Protein AF-A0A961AZ02-F1 (afdb_monomer_lite)

Radius of gyration: 26.77 Å; chains: 1; bounding box: 83×36×59 Å

Structure (mmCIF, N/CA/C/O backbone):
data_AF-A0A961AZ02-F1
#
_entry.id   AF-A0A961AZ02-F1
#
loop_
_atom_site.group_PDB
_atom_site.id
_atom_site.type_symbol
_atom_site.label_atom_id
_atom_site.label_alt_id
_atom_site.label_comp_id
_atom_site.label_asym_id
_atom_site.label_entity_id
_atom_site.label_seq_id
_atom_site.pdbx_PDB_ins_code
_atom_site.Cartn_x
_atom_site.Cartn_y
_atom_site.Cartn_z
_atom_site.occupancy
_atom_site.B_iso_or_equiv
_atom_site.auth_seq_id
_atom_site.auth_comp_id
_atom_site.auth_asym_id
_atom_site.auth_atom_id
_atom_site.pdbx_PDB_model_num
ATOM 1 N N . MET A 1 1 ? 28.226 2.880 -7.571 1.00 37.16 1 MET A N 1
ATOM 2 C CA . MET A 1 1 ? 26.995 2.145 -7.206 1.00 37.16 1 MET A CA 1
ATOM 3 C C . MET A 1 1 ? 25.900 3.160 -6.921 1.00 37.16 1 MET A C 1
ATOM 5 O O . MET A 1 1 ? 26.015 3.892 -5.949 1.00 37.16 1 MET A O 1
ATOM 9 N N . LYS A 1 2 ? 24.914 3.299 -7.817 1.00 33.38 2 LYS A N 1
ATOM 10 C CA . LYS A 1 2 ? 23.770 4.209 -7.643 1.00 33.38 2 LYS A CA 1
ATOM 11 C C . LYS A 1 2 ? 22.619 3.403 -7.044 1.00 33.38 2 LYS A C 1
ATOM 13 O O . LYS A 1 2 ? 22.133 2.482 -7.685 1.00 33.38 2 LYS A O 1
ATOM 18 N N . ILE A 1 3 ? 22.237 3.735 -5.817 1.00 36.09 3 ILE A N 1
ATOM 19 C CA . ILE A 1 3 ? 21.080 3.171 -5.117 1.00 36.09 3 ILE A CA 1
ATOM 20 C C . ILE A 1 3 ? 19.827 3.814 -5.742 1.00 36.09 3 ILE A C 1
ATOM 22 O O . ILE A 1 3 ? 19.739 5.046 -5.714 1.00 36.09 3 ILE A O 1
ATOM 26 N N . PRO A 1 4 ? 18.888 3.065 -6.353 1.00 45.56 4 PRO A N 1
ATOM 27 C CA . PRO A 1 4 ? 17.651 3.659 -6.838 1.00 45.56 4 PRO A CA 1
ATOM 28 C C . PRO A 1 4 ? 16.763 4.070 -5.654 1.00 45.56 4 PRO A C 1
ATOM 30 O O . PRO A 1 4 ? 16.732 3.428 -4.606 1.00 45.56 4 PRO A O 1
ATOM 33 N N . ALA A 1 5 ? 16.121 5.222 -5.822 1.00 40.78 5 ALA A N 1
ATOM 34 C CA . ALA A 1 5 ? 15.582 6.059 -4.764 1.00 40.78 5 ALA A CA 1
ATOM 35 C C . ALA A 1 5 ? 14.452 5.415 -3.938 1.00 40.78 5 ALA A C 1
ATOM 37 O O . ALA A 1 5 ? 13.539 4.780 -4.461 1.00 40.78 5 ALA A O 1
ATOM 38 N N . LEU A 1 6 ? 14.520 5.684 -2.631 1.00 40.81 6 LEU A N 1
ATOM 39 C CA . LEU A 1 6 ? 13.525 5.430 -1.589 1.00 40.81 6 LEU A CA 1
ATOM 40 C C . LEU A 1 6 ? 12.089 5.774 -2.031 1.00 40.81 6 LEU A C 1
ATOM 42 O O . LEU A 1 6 ? 11.751 6.941 -2.235 1.00 40.81 6 LEU A O 1
ATOM 46 N N . ALA A 1 7 ? 11.213 4.771 -2.043 1.00 40.31 7 ALA A N 1
ATOM 47 C CA . ALA A 1 7 ? 9.768 4.958 -1.992 1.00 40.31 7 ALA A CA 1
ATOM 48 C C . ALA A 1 7 ? 9.321 5.103 -0.525 1.00 40.31 7 ALA A C 1
ATOM 50 O O . ALA A 1 7 ? 9.414 4.166 0.267 1.00 40.31 7 ALA A O 1
ATOM 51 N N . ALA A 1 8 ? 8.855 6.289 -0.135 1.00 42.75 8 ALA A N 1
ATOM 52 C CA . ALA A 1 8 ? 8.222 6.517 1.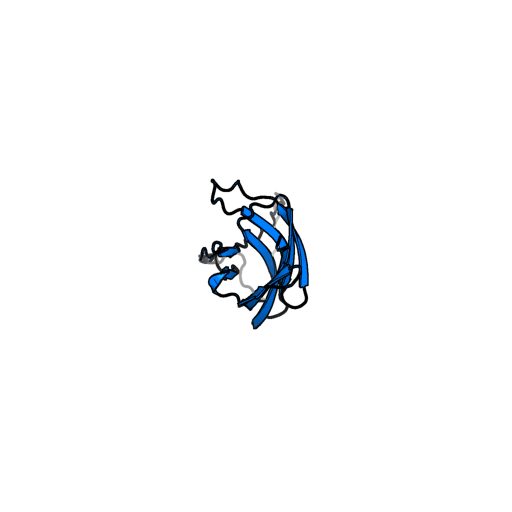163 1.00 42.75 8 ALA A CA 1
ATOM 53 C C . ALA A 1 8 ? 6.700 6.422 0.990 1.00 42.75 8 ALA A C 1
ATOM 55 O O . ALA A 1 8 ? 6.083 7.348 0.468 1.00 42.75 8 ALA A O 1
ATOM 56 N N . ALA A 1 9 ? 6.076 5.309 1.380 1.00 36.28 9 ALA A N 1
ATOM 57 C CA . ALA A 1 9 ? 4.638 5.117 1.209 1.00 36.28 9 ALA A CA 1
ATOM 58 C C . ALA A 1 9 ? 3.852 5.637 2.420 1.00 36.28 9 ALA A C 1
ATOM 60 O O . ALA A 1 9 ? 3.575 4.872 3.330 1.00 36.28 9 ALA A O 1
ATOM 61 N N . ALA A 1 10 ? 3.444 6.910 2.421 1.00 37.31 10 ALA A N 1
ATOM 62 C CA . ALA A 1 10 ? 2.531 7.429 3.445 1.00 37.31 10 ALA A CA 1
ATOM 63 C C . ALA A 1 10 ? 1.055 7.308 3.011 1.00 37.31 10 ALA A C 1
ATOM 65 O O . ALA A 1 10 ? 0.629 7.905 2.011 1.00 37.31 10 ALA A O 1
ATOM 66 N N . VAL A 1 11 ? 0.293 6.525 3.782 1.00 34.72 11 VAL A N 1
ATOM 67 C CA . VAL A 1 11 ? -1.154 6.273 3.659 1.00 34.72 11 VAL A CA 1
ATOM 68 C C . VAL A 1 11 ? -1.918 7.298 4.499 1.00 34.72 11 VAL A C 1
ATOM 70 O O . VAL A 1 11 ? -1.533 7.562 5.623 1.00 34.72 11 VAL A O 1
ATOM 73 N N . LEU A 1 12 ? -3.010 7.859 3.977 1.00 35.72 12 LEU A N 1
ATOM 74 C CA . LEU A 1 12 ? -3.904 8.776 4.700 1.00 35.72 12 LEU A CA 1
ATOM 75 C C . LEU A 1 12 ? -5.347 8.282 4.528 1.00 35.72 12 LEU A C 1
ATOM 77 O O . LEU A 1 12 ? -5.761 8.031 3.388 1.00 35.72 12 LEU A O 1
ATOM 81 N N . LEU A 1 13 ? -6.077 8.131 5.640 1.00 34.19 13 LEU A N 1
ATOM 82 C CA . LEU A 1 13 ? -7.473 7.678 5.718 1.00 34.19 13 LEU A CA 1
ATOM 83 C C . LEU A 1 13 ? -8.354 8.782 6.325 1.00 34.19 13 LEU A C 1
ATOM 85 O O . LEU A 1 13 ? -7.996 9.369 7.337 1.00 34.19 13 LEU A O 1
ATOM 89 N N . LEU A 1 14 ? -9.530 9.010 5.738 1.00 38.06 14 LEU A N 1
ATOM 90 C CA . LEU A 1 14 ? -10.580 9.894 6.259 1.00 38.06 14 LEU A CA 1
ATOM 91 C C . LEU A 1 14 ? -11.928 9.149 6.226 1.00 38.06 14 LEU A C 1
ATOM 93 O O . LEU A 1 14 ? -12.211 8.497 5.216 1.00 38.06 14 LEU A O 1
ATOM 97 N N . PRO A 1 15 ? -12.765 9.235 7.277 1.00 42.56 15 PRO A N 1
ATOM 98 C CA . PRO A 1 15 ? -14.137 8.732 7.255 1.00 42.56 15 PRO A CA 1
ATOM 99 C C . PRO A 1 15 ? -15.131 9.780 6.715 1.00 42.56 15 PRO A C 1
ATOM 101 O O . PRO A 1 15 ? -14.978 10.977 6.950 1.00 42.56 15 PRO A O 1
ATOM 104 N N . ALA A 1 16 ? -16.166 9.310 6.010 1.00 39.00 16 ALA A N 1
ATOM 105 C CA . ALA A 1 16 ? -17.275 10.114 5.488 1.00 39.00 16 ALA A CA 1
ATOM 106 C C . ALA A 1 16 ? -18.500 10.028 6.418 1.00 39.00 16 ALA A C 1
ATOM 108 O O . ALA A 1 16 ? -18.844 8.941 6.882 1.00 39.00 16 ALA A O 1
ATOM 109 N N . ALA A 1 17 ? -19.156 11.164 6.670 1.00 42.88 17 ALA A N 1
ATOM 110 C CA . ALA A 1 17 ? -20.369 11.269 7.485 1.00 42.88 17 ALA A CA 1
ATOM 111 C C . ALA A 1 17 ? -21.641 11.285 6.608 1.00 42.88 17 ALA A C 1
ATOM 113 O O . ALA A 1 17 ? -21.614 11.900 5.539 1.00 42.88 17 ALA A O 1
ATOM 114 N N . PRO A 1 18 ? -22.759 10.666 7.034 1.00 48.25 18 PRO A N 1
ATOM 115 C CA . PRO A 1 18 ? -24.050 10.813 6.367 1.00 48.25 18 PRO A CA 1
ATOM 116 C C . PRO A 1 18 ? -24.801 12.066 6.853 1.00 48.25 18 PRO A C 1
ATOM 118 O O . PRO A 1 18 ? -24.838 12.365 8.046 1.00 48.25 18 PRO A O 1
ATOM 121 N N . GLY A 1 19 ? -25.391 12.795 5.902 1.00 40.06 19 GLY A N 1
ATOM 122 C CA . GLY A 1 19 ? -26.238 13.965 6.140 1.00 40.06 19 GLY A CA 1
ATOM 123 C C . GLY A 1 19 ? -27.643 13.593 6.619 1.00 40.06 19 GLY A C 1
ATOM 124 O O . GLY A 1 19 ? -28.184 12.555 6.242 1.00 40.06 19 GLY A O 1
ATOM 125 N N . SER A 1 20 ? -28.221 14.468 7.442 1.00 39.25 20 SER A N 1
ATOM 126 C CA . SER A 1 20 ? -29.581 14.365 7.972 1.00 39.25 20 SER A CA 1
ATOM 127 C C . SER A 1 20 ? -30.454 15.437 7.321 1.00 39.25 20 SER A C 1
ATOM 129 O O . SER A 1 20 ? -30.089 16.612 7.316 1.00 39.25 20 SER A O 1
ATOM 131 N N . VAL A 1 21 ? -31.584 15.030 6.748 1.00 48.41 21 VAL A N 1
ATOM 132 C CA . VAL A 1 21 ? -32.607 15.908 6.169 1.00 48.41 21 VAL A CA 1
ATOM 133 C C . VAL A 1 21 ? -33.939 15.407 6.698 1.00 48.41 21 VAL A C 1
ATOM 135 O O . VAL A 1 21 ? -34.323 14.318 6.308 1.00 48.41 21 VAL A O 1
ATOM 138 N N . PHE A 1 22 ? -34.619 16.158 7.565 1.00 40.03 22 PHE A N 1
ATOM 139 C CA . PHE A 1 22 ? -36.083 16.139 7.683 1.00 40.03 22 PHE A CA 1
ATOM 140 C C . PHE A 1 22 ? -36.564 17.374 8.457 1.00 40.03 22 PHE A C 1
ATOM 142 O O . PHE A 1 22 ? -36.187 17.594 9.606 1.00 40.03 22 PHE A O 1
ATOM 149 N N . SER A 1 23 ? -37.393 18.175 7.789 1.00 54.34 23 SER A N 1
ATOM 150 C CA . SER A 1 23 ? -38.232 19.220 8.376 1.00 54.34 23 SER A CA 1
ATOM 151 C C . SER A 1 23 ? -39.569 18.610 8.789 1.00 54.34 23 SER A C 1
ATOM 153 O O . SER A 1 23 ? -40.139 17.866 7.995 1.00 54.34 23 SER A O 1
ATOM 155 N N . GLN A 1 24 ? -40.115 18.995 9.946 1.00 42.34 24 GLN A N 1
ATOM 156 C CA . GLN A 1 24 ? -41.563 19.168 10.087 1.00 42.34 24 GLN A CA 1
ATOM 157 C C . GLN A 1 24 ? -41.904 20.055 11.290 1.00 42.34 24 GLN A C 1
ATOM 159 O O . GLN A 1 24 ? -41.600 19.738 12.435 1.00 42.34 24 GLN A O 1
ATOM 164 N N . GLU A 1 25 ? -42.536 21.178 10.974 1.00 50.38 25 GLU A N 1
ATOM 165 C CA . GLU A 1 25 ? -43.275 22.068 11.862 1.00 50.38 25 GLU A CA 1
ATOM 166 C C . GLU A 1 25 ? -44.669 21.446 12.060 1.00 50.38 25 GLU A C 1
ATOM 168 O O . GLU A 1 25 ? -45.311 21.082 11.071 1.00 50.38 25 GLU A O 1
ATOM 173 N N . ASN A 1 26 ? -45.123 21.247 13.303 1.00 45.19 26 ASN A N 1
ATOM 174 C CA . ASN A 1 26 ? -46.536 20.979 13.577 1.00 45.19 26 ASN A CA 1
ATOM 175 C C . ASN A 1 26 ? -46.940 21.421 14.992 1.00 45.19 26 ASN A C 1
ATOM 177 O O . ASN A 1 26 ? -46.207 21.239 15.964 1.00 45.19 26 ASN A O 1
ATOM 181 N N . GLU A 1 27 ? -48.117 22.023 15.041 1.00 40.06 27 GLU A N 1
ATOM 182 C CA . GLU A 1 27 ? -48.725 22.831 16.093 1.00 40.06 27 GLU A CA 1
ATOM 183 C C . GLU A 1 27 ? -49.340 21.981 17.226 1.00 40.06 27 GLU A C 1
ATOM 185 O O . GLU A 1 27 ? -49.728 20.828 17.032 1.00 40.06 27 GLU A O 1
ATOM 190 N N . ALA A 1 28 ? -49.423 22.556 18.429 1.00 44.94 28 ALA A N 1
ATOM 191 C CA . ALA A 1 28 ? -49.947 21.922 19.642 1.00 44.94 28 ALA A CA 1
ATOM 192 C C . ALA A 1 28 ? -51.487 21.864 19.680 1.00 44.94 28 ALA A C 1
ATOM 194 O O . ALA A 1 28 ? -52.154 22.773 19.182 1.00 44.94 28 ALA A O 1
ATOM 195 N N . PRO A 1 29 ? -52.063 20.883 20.404 1.00 44.44 29 PRO A N 1
ATOM 196 C CA . PRO A 1 29 ? -53.176 21.240 21.286 1.00 44.44 29 PRO A CA 1
ATOM 197 C C . PRO A 1 29 ? -53.182 20.541 22.664 1.00 44.44 29 PRO A C 1
ATOM 199 O O . PRO A 1 29 ? -52.938 19.348 22.790 1.00 44.44 29 P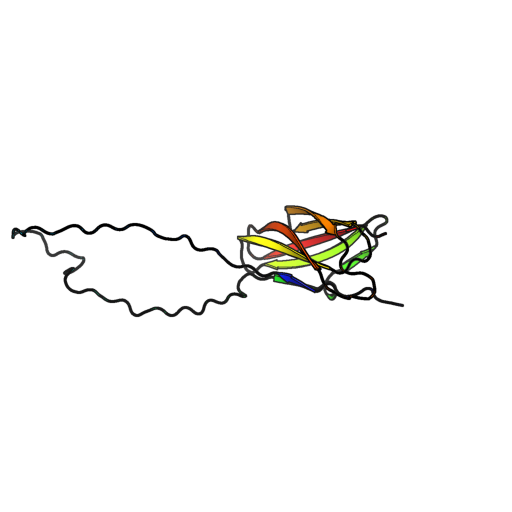RO A O 1
ATOM 202 N N . ALA A 1 30 ? -53.522 21.362 23.667 1.00 41.62 30 ALA A N 1
ATOM 203 C CA . ALA A 1 30 ? -54.228 21.140 24.941 1.00 41.62 30 ALA A CA 1
ATOM 204 C C . ALA A 1 30 ? -54.042 19.839 25.765 1.00 41.62 30 ALA A C 1
ATOM 206 O O . ALA A 1 30 ? -54.362 18.730 25.348 1.00 41.62 30 ALA A O 1
ATOM 207 N N . ALA A 1 31 ? -53.675 20.040 27.037 1.00 52.25 31 ALA A N 1
ATOM 208 C CA . ALA A 1 31 ? -53.607 19.041 28.105 1.00 52.25 31 ALA A CA 1
ATOM 209 C C . ALA A 1 31 ? -54.987 18.578 28.622 1.00 52.25 31 ALA A C 1
ATOM 211 O O . ALA A 1 31 ? -55.930 19.372 28.670 1.00 52.25 31 ALA A O 1
ATOM 212 N N . PRO A 1 32 ? -55.061 17.348 29.167 1.00 47.59 32 PRO A N 1
ATOM 213 C CA . PRO A 1 32 ? -55.861 17.109 30.364 1.00 47.59 32 PRO A CA 1
ATOM 214 C C . PRO A 1 32 ? -55.079 16.381 31.474 1.00 47.59 32 PRO A C 1
ATOM 216 O O . PRO A 1 32 ? -54.183 15.573 31.245 1.00 47.59 32 PRO A O 1
ATOM 219 N N . THR A 1 33 ? -55.448 16.709 32.707 1.00 55.47 33 THR A N 1
ATOM 220 C CA . THR A 1 33 ? -54.867 16.282 33.983 1.00 55.47 33 THR A CA 1
ATOM 221 C C . THR A 1 33 ? -55.254 14.856 34.413 1.00 55.47 33 THR A C 1
ATOM 223 O O . THR A 1 33 ? -56.360 14.396 34.135 1.00 55.47 33 THR A O 1
ATOM 226 N N . THR A 1 34 ? -54.427 14.296 35.315 1.00 52.09 34 THR A N 1
ATOM 227 C CA . THR A 1 34 ? -54.749 13.408 36.472 1.00 52.09 34 THR A CA 1
ATOM 228 C C . THR A 1 34 ? -54.404 11.910 36.351 1.00 52.09 34 THR A C 1
ATOM 230 O O . THR A 1 34 ? -55.061 11.169 35.630 1.00 52.09 34 THR A O 1
ATOM 233 N N . GLY A 1 35 ? -53.452 11.444 37.182 1.00 52.75 35 GLY A N 1
ATOM 234 C CA . GLY A 1 35 ? -53.472 10.083 37.755 1.00 52.75 35 GLY A CA 1
ATOM 235 C C . GLY A 1 35 ? -52.307 9.118 37.477 1.00 52.75 35 GLY A C 1
ATOM 236 O O . GLY A 1 35 ? -52.394 7.974 37.911 1.00 52.75 35 GLY A O 1
ATOM 237 N N . ALA A 1 36 ? -51.236 9.514 36.783 1.00 56.59 36 ALA A N 1
ATOM 238 C CA . ALA A 1 36 ? -50.109 8.612 36.506 1.00 56.59 36 ALA A CA 1
ATOM 239 C C . ALA A 1 36 ? -49.111 8.537 37.690 1.00 56.59 36 ALA A C 1
ATOM 241 O O . ALA A 1 36 ? -48.867 9.564 38.330 1.00 56.59 36 ALA A O 1
ATOM 242 N N . PRO A 1 37 ? -48.528 7.355 37.999 1.00 63.84 37 PRO A N 1
ATOM 243 C CA . PRO A 1 37 ? -47.443 7.238 38.977 1.00 63.84 37 PRO A CA 1
ATOM 244 C C . PRO A 1 37 ? -46.274 8.162 38.594 1.00 63.84 37 PRO A C 1
ATOM 246 O O . PRO A 1 37 ? -46.074 8.395 37.400 1.00 63.84 37 PRO A O 1
ATOM 249 N N . PRO A 1 38 ? -45.519 8.705 39.571 1.00 64.81 38 PRO A N 1
ATOM 250 C CA . PRO A 1 38 ? -44.441 9.646 39.289 1.00 64.81 38 PRO A CA 1
ATOM 251 C C . PRO A 1 38 ? -43.445 9.007 38.320 1.00 64.81 38 PRO A C 1
ATOM 253 O O . PRO A 1 38 ? -42.897 7.940 38.599 1.00 64.81 38 PRO A O 1
ATOM 256 N N . ASP A 1 39 ? -43.276 9.649 37.166 1.00 65.69 39 ASP A N 1
ATOM 257 C CA . ASP A 1 39 ? -42.425 9.184 36.078 1.00 65.69 39 ASP A CA 1
ATOM 258 C C . ASP A 1 39 ? -40.985 8.974 36.592 1.00 65.69 39 ASP A C 1
ATOM 260 O O . ASP A 1 39 ? -40.373 9.934 37.080 1.00 65.69 39 ASP A O 1
ATOM 264 N N . PRO A 1 40 ? -40.415 7.753 36.507 1.00 65.75 40 PRO A N 1
ATOM 265 C CA . PRO A 1 40 ? -39.043 7.491 36.939 1.00 65.75 40 PRO A CA 1
ATOM 266 C C . PRO A 1 40 ? -37.996 8.266 36.124 1.00 65.75 40 PRO A C 1
ATOM 268 O O . PRO A 1 40 ? -36.833 8.309 36.527 1.00 65.75 40 PRO A O 1
ATOM 271 N N . PHE A 1 41 ? -38.386 8.873 35.000 1.00 65.12 41 PHE A N 1
ATOM 272 C CA . PHE A 1 41 ? -37.513 9.661 34.134 1.00 65.12 41 PHE A CA 1
ATOM 273 C C . PHE A 1 41 ? -37.510 11.164 34.452 1.00 65.12 41 PHE A C 1
ATOM 275 O O . PHE A 1 41 ? -36.721 11.904 33.865 1.00 65.12 41 PHE A O 1
ATOM 282 N N . GLY A 1 42 ? -38.299 11.606 35.439 1.00 62.44 42 GLY A N 1
ATOM 283 C CA . GLY A 1 42 ? -38.349 13.005 35.854 1.00 62.44 42 GLY A CA 1
ATOM 284 C C . GLY A 1 42 ? -39.039 13.918 34.835 1.00 62.44 42 GLY A C 1
ATOM 285 O O . GLY A 1 42 ? -39.357 13.540 33.713 1.00 62.44 42 GLY A O 1
ATOM 286 N N . ASN A 1 43 ? -39.319 15.148 35.261 1.00 61.50 43 ASN A N 1
ATOM 287 C CA . ASN A 1 43 ? -40.101 16.108 34.489 1.00 61.50 43 ASN A CA 1
ATOM 288 C C . ASN A 1 43 ? -39.326 16.551 33.227 1.00 61.50 43 ASN A C 1
ATOM 290 O O . ASN A 1 43 ? -38.228 17.102 33.333 1.00 61.50 43 ASN A O 1
ATOM 294 N N . LEU A 1 44 ? -39.908 16.359 32.037 1.00 58.81 44 LEU A N 1
ATOM 295 C CA . LEU A 1 44 ? -39.328 16.769 30.741 1.00 58.81 44 LEU A CA 1
ATOM 296 C C . LEU A 1 44 ? -39.150 18.296 30.603 1.00 58.81 44 LEU A C 1
ATOM 298 O O . LEU A 1 44 ? -38.537 18.769 29.649 1.00 58.81 44 LEU A O 1
ATOM 302 N N . GLU A 1 45 ? -39.679 19.071 31.551 1.00 63.81 45 GLU A N 1
ATOM 303 C CA . GLU A 1 45 ? -39.628 20.537 31.579 1.00 63.81 45 GLU A CA 1
ATOM 304 C C . GLU A 1 45 ? -38.233 21.101 31.892 1.00 63.81 45 GLU A C 1
ATOM 306 O O . GLU A 1 45 ? -37.977 22.281 31.652 1.00 63.81 45 GLU A O 1
ATOM 311 N N . THR A 1 46 ? -37.305 20.276 32.386 1.00 64.25 46 THR A N 1
ATOM 312 C CA . THR A 1 46 ? -35.901 20.674 32.564 1.00 64.25 46 THR A CA 1
ATOM 313 C C . THR A 1 46 ? -35.022 20.049 31.485 1.00 64.25 46 THR A C 1
ATOM 315 O O . THR A 1 46 ? -34.586 18.907 31.650 1.00 64.25 46 THR A O 1
ATOM 318 N N . PRO A 1 47 ? -34.702 20.770 30.390 1.00 63.78 47 PRO A N 1
ATOM 319 C CA . PRO A 1 47 ? -33.696 20.313 29.447 1.00 63.78 47 PRO A CA 1
ATOM 320 C C . PRO A 1 47 ? -32.347 20.277 30.168 1.00 63.78 47 PRO A C 1
ATOM 322 O O . PRO A 1 47 ? -31.716 21.306 30.419 1.00 63.78 47 PRO A O 1
ATOM 325 N N . VAL A 1 48 ? -31.892 19.074 30.516 1.00 64.50 48 VAL A N 1
ATOM 326 C CA . VAL A 1 48 ? -30.521 18.850 30.970 1.00 64.50 48 VAL A CA 1
ATOM 327 C C . VAL A 1 48 ? -29.627 19.031 29.747 1.00 64.50 48 VAL A C 1
ATOM 329 O O . VAL A 1 48 ? -29.364 18.096 28.994 1.00 64.50 48 VAL A O 1
ATOM 332 N N . SER A 1 49 ? -29.205 20.272 29.507 1.00 71.94 49 SER A N 1
ATOM 333 C CA . SER A 1 49 ? -28.249 20.593 28.453 1.00 71.94 49 SER A CA 1
ATOM 334 C C . SER A 1 49 ? -26.915 19.943 28.806 1.00 71.94 49 SER A C 1
ATOM 336 O O . SER A 1 49 ? -26.168 20.444 29.650 1.00 71.94 49 SER A O 1
ATOM 338 N N . ALA A 1 50 ? -26.616 18.810 28.171 1.00 72.44 50 ALA A N 1
ATOM 339 C CA . ALA A 1 50 ? -25.301 18.195 28.252 1.00 72.44 50 ALA A CA 1
ATOM 340 C C . ALA A 1 50 ? -24.244 19.227 27.831 1.00 72.44 50 ALA A C 1
ATOM 342 O O . ALA A 1 50 ? -24.419 19.944 26.842 1.00 72.44 50 ALA A O 1
ATOM 343 N N . LYS A 1 51 ? -23.157 19.338 28.602 1.00 74.50 51 LYS A N 1
ATOM 344 C CA . LYS A 1 51 ? -22.046 20.217 28.228 1.00 74.50 51 LYS A CA 1
ATOM 345 C C . LYS A 1 51 ? -21.500 19.769 26.865 1.00 74.50 51 LYS A C 1
ATOM 347 O O . LYS A 1 51 ? -21.410 18.558 26.647 1.00 74.50 51 LYS A O 1
ATOM 352 N N . PRO A 1 52 ? -21.118 20.701 25.974 1.00 71.81 52 PRO A N 1
ATOM 353 C CA . PRO A 1 52 ? -20.477 20.346 24.716 1.00 71.81 52 PRO A CA 1
ATOM 354 C C . PRO A 1 52 ? -19.242 19.499 25.022 1.00 71.81 52 PRO A C 1
ATOM 356 O O . PRO A 1 52 ? -18.333 19.941 25.722 1.00 71.81 52 PRO A O 1
ATOM 359 N N . TYR A 1 53 ? -19.245 18.250 24.568 1.00 71.38 53 TYR A N 1
ATOM 360 C CA . TYR A 1 53 ? -18.083 17.385 24.675 1.00 71.38 53 TYR A CA 1
ATOM 361 C C . TYR A 1 53 ? -17.152 17.712 23.509 1.00 71.38 53 TYR A C 1
ATOM 363 O O . TYR A 1 53 ? -17.456 17.396 22.359 1.00 71.38 53 TYR A O 1
ATOM 371 N N . GLU A 1 54 ? -16.037 18.377 23.794 1.00 74.69 54 GLU A N 1
ATOM 372 C CA . GLU A 1 54 ? -14.983 18.602 22.809 1.00 74.69 54 GLU A CA 1
ATOM 373 C C . GLU A 1 54 ? -14.114 17.342 22.722 1.00 74.69 54 GLU A C 1
ATOM 375 O O . GLU A 1 54 ? -13.421 16.976 23.671 1.00 74.69 54 GLU A O 1
ATOM 380 N N . PHE A 1 55 ? -14.176 16.646 21.584 1.00 68.38 55 PHE A N 1
ATOM 381 C CA . PHE A 1 55 ? -13.279 15.534 21.278 1.00 68.38 55 PHE A CA 1
ATOM 382 C C . PHE A 1 55 ? -12.233 15.989 20.266 1.00 68.38 55 PHE A C 1
ATOM 384 O O . PHE A 1 55 ? -12.574 16.412 19.159 1.00 68.38 55 PHE A O 1
ATOM 391 N N . GLU A 1 56 ? -10.956 15.856 20.613 1.00 75.44 56 GLU A N 1
ATOM 392 C CA . GLU A 1 56 ? -9.872 16.080 19.664 1.00 75.44 56 GLU A CA 1
ATOM 393 C C . GLU A 1 56 ? -9.838 14.929 18.644 1.00 75.44 56 GLU A C 1
ATOM 395 O O . GLU A 1 56 ? -9.497 13.782 18.953 1.00 75.44 56 GLU A O 1
ATOM 400 N N . VAL A 1 57 ? -10.246 15.226 17.407 1.00 69.81 57 VAL A N 1
ATOM 401 C CA . VAL A 1 57 ? -10.236 14.259 16.305 1.00 69.81 57 VAL A CA 1
ATOM 402 C C . VAL A 1 57 ? -8.808 14.098 15.794 1.00 69.81 57 VAL A C 1
ATOM 404 O O . VAL A 1 57 ? -8.351 14.824 14.915 1.00 69.81 57 VAL A O 1
ATOM 407 N N . ASP A 1 58 ? -8.122 13.097 16.325 1.00 72.44 58 ASP A N 1
ATOM 408 C CA . ASP A 1 58 ? -6.849 12.616 15.799 1.00 72.44 58 ASP A CA 1
ATOM 409 C C . ASP A 1 58 ? -7.063 11.987 14.407 1.00 72.44 58 ASP A C 1
ATOM 411 O O . ASP A 1 58 ? -7.609 10.887 14.272 1.00 72.44 58 ASP A O 1
ATOM 415 N N . ARG A 1 59 ? -6.675 12.725 13.358 1.00 68.06 59 ARG A N 1
ATOM 416 C CA . ARG A 1 59 ? -6.824 12.326 11.946 1.00 68.06 59 ARG A CA 1
ATOM 417 C C . ARG A 1 59 ? -5.743 11.357 11.473 1.00 68.06 59 ARG A C 1
ATOM 419 O O . ARG A 1 59 ? -5.944 10.685 10.463 1.00 68.06 59 ARG A O 1
ATOM 426 N N . ASP A 1 60 ? -4.638 11.246 12.203 1.00 68.94 60 ASP A N 1
ATOM 427 C CA . ASP A 1 60 ? -3.567 10.298 11.881 1.00 68.94 60 ASP A CA 1
ATOM 428 C C . ASP A 1 60 ? -3.881 8.893 12.407 1.00 68.94 60 ASP A C 1
ATOM 430 O O . ASP A 1 60 ? -3.257 7.900 12.007 1.00 68.94 60 ASP A O 1
ATOM 434 N N . ARG A 1 61 ? -4.919 8.792 13.244 1.00 68.25 61 ARG A N 1
ATOM 435 C CA . ARG A 1 61 ? -5.460 7.561 13.811 1.00 68.25 61 ARG A CA 1
ATOM 436 C C . ARG A 1 61 ? -5.999 6.623 12.723 1.00 68.25 61 ARG A C 1
ATOM 438 O O . ARG A 1 61 ? -7.180 6.619 12.392 1.00 68.25 61 ARG A O 1
ATOM 445 N N . GLY A 1 62 ? -5.122 5.763 12.205 1.00 71.25 62 GLY A N 1
ATOM 446 C CA . GLY A 1 62 ? -5.439 4.773 11.165 1.00 71.25 62 GLY A CA 1
ATOM 447 C C . GLY A 1 62 ? -4.608 4.904 9.887 1.00 71.25 62 GLY A C 1
ATOM 448 O O . GLY A 1 62 ? -4.823 4.139 8.949 1.00 71.25 62 GLY A O 1
ATOM 449 N N . SER A 1 63 ? -3.651 5.832 9.843 1.00 81.31 63 SER A N 1
ATOM 450 C CA . SER A 1 63 ? -2.609 5.857 8.815 1.00 81.31 63 SER A CA 1
ATOM 451 C C . SER A 1 63 ? -1.457 4.913 9.177 1.00 81.31 63 SER A C 1
ATOM 453 O O . SER A 1 63 ? -1.036 4.836 10.329 1.00 81.31 63 SER A O 1
ATOM 455 N N . LEU A 1 64 ? -0.952 4.162 8.196 1.00 86.56 64 LEU A N 1
ATOM 456 C CA . LEU A 1 64 ? 0.205 3.278 8.351 1.00 86.56 64 LEU A CA 1
ATOM 457 C C . LEU A 1 64 ? 1.130 3.503 7.156 1.00 86.56 64 LEU A C 1
ATOM 459 O O . LEU A 1 64 ? 0.693 3.411 6.012 1.00 86.56 64 LEU A O 1
ATOM 463 N N . SER A 1 65 ? 2.395 3.825 7.413 1.00 88.31 65 SER A N 1
ATOM 464 C CA . SER A 1 65 ? 3.379 4.117 6.370 1.00 88.31 65 SER A CA 1
ATOM 465 C C . SER A 1 65 ? 4.500 3.089 6.411 1.00 88.31 65 SER A C 1
ATOM 467 O O . SER A 1 65 ? 5.135 2.926 7.447 1.00 88.31 65 SER A O 1
ATOM 469 N N . LEU A 1 66 ? 4.764 2.431 5.283 1.00 89.50 66 LEU A N 1
ATOM 470 C CA . LEU A 1 66 ? 5.883 1.501 5.125 1.00 89.50 66 LEU A CA 1
ATOM 471 C C . LEU A 1 66 ? 6.913 2.146 4.201 1.00 89.50 66 LEU A C 1
ATOM 473 O O . LEU A 1 66 ? 6.618 2.444 3.042 1.00 89.50 66 LEU A O 1
ATOM 477 N N . ALA A 1 67 ? 8.111 2.422 4.711 1.00 89.06 67 ALA A N 1
ATOM 478 C CA . ALA A 1 67 ? 9.173 2.973 3.881 1.00 89.06 67 ALA A CA 1
ATOM 479 C C . ALA A 1 67 ? 9.939 1.843 3.181 1.00 89.06 67 ALA A C 1
ATOM 481 O O . ALA A 1 67 ? 10.180 0.783 3.757 1.00 89.06 67 ALA A O 1
ATOM 482 N N . ALA A 1 68 ? 10.381 2.082 1.946 1.00 85.75 68 ALA A N 1
ATOM 483 C CA . ALA A 1 68 ? 11.159 1.103 1.188 1.00 85.75 68 ALA A CA 1
ATOM 484 C C . ALA A 1 68 ? 12.457 0.696 1.895 1.00 85.75 68 ALA A C 1
ATOM 486 O O . ALA A 1 68 ? 12.848 -0.460 1.829 1.00 85.75 68 ALA A O 1
ATOM 487 N N . LYS A 1 69 ? 13.080 1.621 2.635 1.00 88.12 69 LYS A N 1
ATOM 488 C CA . LYS A 1 69 ? 14.293 1.357 3.428 1.00 88.12 69 LYS A CA 1
ATOM 489 C C . LYS A 1 69 ? 14.115 0.290 4.518 1.00 88.12 69 LYS A C 1
ATOM 491 O O . LYS A 1 69 ? 15.098 -0.326 4.902 1.00 88.12 69 LYS A O 1
ATOM 496 N N . ASP A 1 70 ? 12.888 0.094 5.002 1.00 89.06 70 ASP A N 1
ATOM 497 C CA . ASP A 1 70 ? 12.573 -0.861 6.070 1.00 89.06 70 ASP A CA 1
ATOM 498 C C . ASP A 1 70 ? 12.136 -2.222 5.491 1.00 89.06 70 ASP A C 1
ATOM 500 O O . ASP A 1 70 ? 11.842 -3.157 6.233 1.00 89.06 70 ASP A O 1
ATOM 504 N N . GLY A 1 71 ? 12.054 -2.326 4.160 1.00 87.25 71 GLY A N 1
ATOM 505 C CA . GLY A 1 71 ? 11.665 -3.537 3.449 1.00 87.25 71 GLY A CA 1
ATOM 506 C C . GLY A 1 71 ? 12.861 -4.382 3.049 1.00 87.25 71 GLY A C 1
ATOM 507 O O . GLY A 1 71 ? 13.925 -3.870 2.706 1.00 87.25 71 GLY A O 1
ATOM 508 N N . GLN A 1 72 ? 12.663 -5.694 3.033 1.00 92.38 72 GLN A N 1
ATOM 509 C CA . GLN A 1 72 ? 13.629 -6.626 2.468 1.00 92.38 72 GLN A CA 1
ATOM 510 C C . GLN A 1 72 ? 13.426 -6.710 0.957 1.00 92.38 72 GLN A C 1
ATOM 512 O O . GLN A 1 7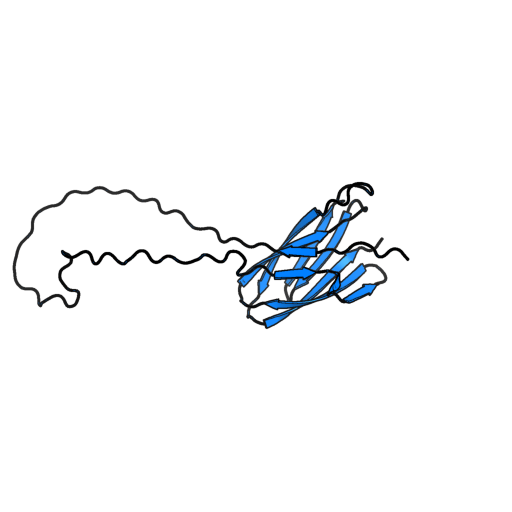2 ? 12.388 -7.189 0.495 1.00 92.38 72 GLN A O 1
ATOM 517 N N . TYR A 1 73 ? 14.422 -6.245 0.206 1.00 89.12 73 TYR A N 1
ATOM 518 C CA . TYR A 1 73 ? 14.478 -6.369 -1.245 1.00 89.12 73 TYR A CA 1
ATOM 519 C C . TYR A 1 73 ? 15.087 -7.712 -1.647 1.00 89.12 73 TYR A C 1
ATOM 521 O O . TYR A 1 73 ? 16.189 -8.052 -1.215 1.00 89.12 73 TYR A O 1
ATOM 529 N N . ALA A 1 74 ? 14.390 -8.449 -2.503 1.00 88.50 74 ALA A N 1
ATOM 530 C CA . ALA A 1 74 ? 14.899 -9.635 -3.166 1.00 88.50 74 ALA A CA 1
ATOM 531 C C . ALA A 1 74 ? 14.705 -9.487 -4.677 1.00 88.50 74 ALA A C 1
ATOM 533 O O . ALA A 1 74 ? 13.580 -9.369 -5.170 1.00 88.50 74 ALA A O 1
ATOM 534 N N . GLU A 1 75 ? 15.814 -9.504 -5.409 1.00 84.12 75 GLU A N 1
ATOM 535 C CA . GLU A 1 75 ? 15.806 -9.510 -6.867 1.00 84.12 75 GLU A CA 1
ATOM 536 C C . GLU A 1 75 ? 15.275 -10.861 -7.361 1.00 84.12 75 GLU A C 1
ATOM 538 O O . GLU A 1 75 ? 15.775 -11.922 -6.983 1.00 84.12 75 GLU A O 1
ATOM 543 N N . GLY A 1 76 ? 14.219 -10.835 -8.169 1.00 78.81 76 GLY A N 1
ATOM 544 C CA . GLY A 1 76 ? 13.675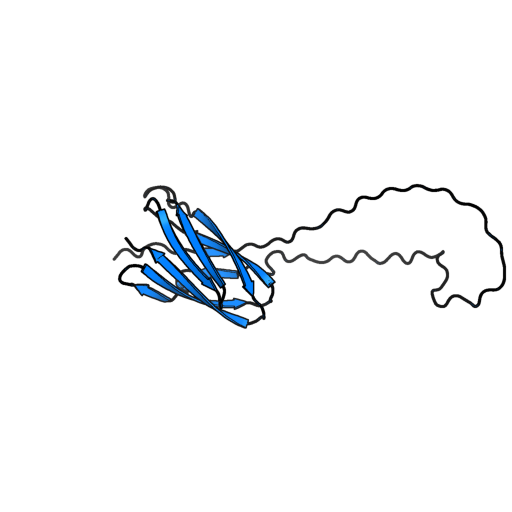 -12.024 -8.812 1.00 78.81 76 GLY A CA 1
ATOM 545 C C . GLY A 1 76 ? 13.877 -11.966 -10.320 1.00 78.81 76 GLY A C 1
ATOM 546 O O . GLY A 1 76 ? 13.968 -10.900 -10.913 1.00 78.81 76 GLY A O 1
ATOM 547 N N . SER A 1 77 ? 13.879 -13.134 -10.967 1.00 76.62 77 SER A N 1
ATOM 548 C CA . SER A 1 77 ? 14.182 -13.267 -12.404 1.00 76.62 77 SER A CA 1
ATOM 549 C C . SER A 1 77 ? 13.256 -12.473 -13.346 1.00 76.62 77 SER A C 1
ATOM 551 O O . SER A 1 77 ? 13.605 -12.252 -14.504 1.00 76.62 77 SER A O 1
ATOM 553 N N . HIS A 1 78 ? 12.058 -12.098 -12.890 1.00 77.75 78 HIS A N 1
ATOM 554 C CA . HIS A 1 78 ? 11.072 -11.331 -13.667 1.00 77.75 78 HIS A CA 1
ATOM 555 C C . HIS A 1 78 ? 10.395 -10.214 -12.865 1.00 77.75 78 HIS A C 1
ATOM 557 O O . HIS A 1 78 ? 9.749 -9.339 -13.443 1.00 77.75 78 HIS A O 1
ATOM 563 N N . PHE A 1 79 ? 10.511 -10.267 -11.540 1.00 82.88 79 PHE A N 1
ATOM 564 C CA . PHE A 1 79 ? 9.865 -9.353 -10.616 1.00 82.88 79 PHE A CA 1
ATOM 565 C C . PHE A 1 79 ? 10.814 -9.094 -9.459 1.00 82.88 79 PHE A C 1
ATOM 567 O O . PHE A 1 79 ? 11.373 -10.033 -8.897 1.00 82.88 79 PHE A O 1
ATOM 574 N N . ALA A 1 80 ? 10.945 -7.832 -9.087 1.00 87.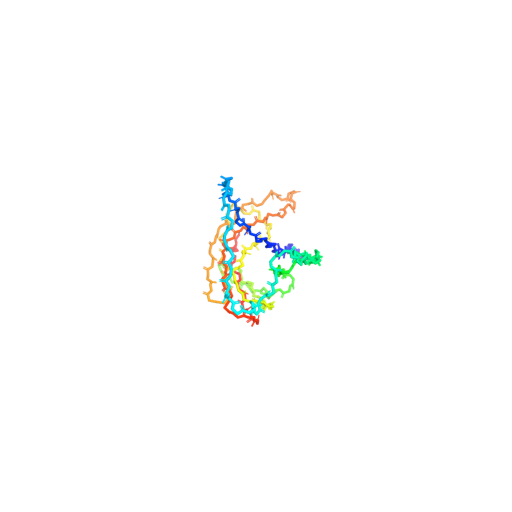06 80 ALA A N 1
ATOM 575 C CA . ALA A 1 80 ? 11.525 -7.455 -7.817 1.00 87.06 80 ALA A CA 1
ATOM 576 C C . ALA A 1 80 ? 10.497 -7.686 -6.706 1.00 87.06 80 ALA A C 1
ATOM 578 O O . ALA A 1 80 ? 9.334 -7.277 -6.818 1.00 87.06 80 ALA A O 1
ATOM 579 N N . ASN A 1 81 ? 10.941 -8.333 -5.633 1.00 91.25 81 ASN A N 1
ATOM 580 C CA . ASN A 1 81 ? 10.113 -8.676 -4.489 1.00 91.25 81 ASN A CA 1
ATOM 581 C C . ASN A 1 81 ? 10.525 -7.817 -3.302 1.00 91.25 81 ASN A C 1
ATOM 583 O O . ASN A 1 81 ? 11.683 -7.819 -2.891 1.00 91.25 81 ASN A O 1
ATOM 587 N N . TRP A 1 82 ? 9.561 -7.131 -2.714 1.00 91.94 82 TRP A N 1
ATOM 588 C CA . TRP A 1 82 ? 9.745 -6.403 -1.473 1.00 91.94 82 TRP A CA 1
ATOM 589 C C . TRP A 1 82 ? 8.881 -7.015 -0.387 1.00 91.94 82 TRP A C 1
ATOM 591 O O . TRP A 1 82 ? 7.693 -7.252 -0.611 1.00 91.94 82 TRP A O 1
ATOM 601 N N . ASN A 1 83 ? 9.460 -7.233 0.789 1.00 93.75 83 ASN A N 1
ATOM 602 C CA . ASN A 1 83 ? 8.754 -7.787 1.938 1.00 93.75 83 ASN A CA 1
ATOM 603 C C . ASN A 1 83 ? 8.853 -6.846 3.141 1.00 93.75 83 ASN A C 1
ATOM 605 O O . ASN A 1 83 ? 9.939 -6.382 3.483 1.00 93.75 83 ASN A O 1
ATOM 609 N N . TRP A 1 84 ? 7.724 -6.610 3.801 1.00 94.88 84 TRP A N 1
ATOM 610 C CA . TRP A 1 84 ? 7.613 -5.861 5.051 1.00 94.88 84 TRP A CA 1
ATOM 611 C C . TRP A 1 84 ? 6.722 -6.604 6.044 1.00 94.88 84 TRP A C 1
ATOM 613 O O . TRP A 1 84 ? 5.889 -7.433 5.669 1.00 94.88 84 TRP A O 1
ATOM 623 N N . THR A 1 85 ? 6.830 -6.202 7.306 1.00 94.00 85 THR A N 1
ATOM 624 C CA . THR A 1 85 ? 5.873 -6.550 8.357 1.00 94.00 85 THR A CA 1
ATOM 625 C C . THR A 1 85 ? 5.102 -5.295 8.751 1.00 94.00 85 THR A C 1
ATOM 627 O O . THR A 1 85 ? 5.682 -4.314 9.212 1.00 94.00 85 THR A O 1
ATOM 630 N N . LEU A 1 86 ? 3.786 -5.307 8.547 1.00 92.31 86 LEU A N 1
ATOM 631 C CA . LEU A 1 86 ? 2.885 -4.227 8.939 1.00 92.31 86 LEU A CA 1
ATOM 632 C C . LEU A 1 86 ? 2.329 -4.501 10.334 1.00 92.31 86 LEU A C 1
ATOM 634 O O . LEU A 1 86 ? 1.655 -5.505 10.525 1.00 92.31 86 LEU A O 1
ATOM 638 N N . ASN A 1 87 ? 2.520 -3.584 11.280 1.00 92.38 87 ASN A N 1
ATOM 639 C CA . ASN A 1 87 ? 1.856 -3.645 12.582 1.00 92.38 87 ASN A CA 1
ATOM 640 C C . ASN A 1 87 ? 0.592 -2.765 12.572 1.00 92.38 87 ASN A C 1
ATOM 642 O O . ASN A 1 87 ? 0.667 -1.534 12.593 1.00 92.38 87 ASN A O 1
ATOM 646 N N . ALA A 1 88 ? -0.579 -3.396 12.497 1.00 90.81 88 ALA A N 1
ATOM 647 C CA . ALA A 1 88 ? -1.869 -2.722 12.480 1.00 90.81 88 ALA A CA 1
ATOM 648 C C . ALA A 1 88 ? -2.456 -2.627 13.894 1.00 90.81 88 ALA A C 1
ATOM 650 O O . ALA A 1 88 ? -2.812 -3.628 14.510 1.00 90.81 88 ALA A O 1
ATOM 651 N N . LYS A 1 89 ? -2.630 -1.400 14.399 1.00 89.38 89 LYS A N 1
ATOM 652 C CA . LYS A 1 89 ? -3.209 -1.153 15.734 1.00 89.38 89 LYS A CA 1
ATOM 653 C C . LYS A 1 89 ? -4.709 -1.462 15.827 1.00 89.38 89 LYS A C 1
ATOM 655 O O . LYS A 1 89 ? -5.244 -1.548 16.929 1.00 89.38 89 LYS A O 1
ATOM 660 N N . ARG A 1 90 ? -5.414 -1.554 14.694 1.00 87.38 90 ARG A N 1
ATOM 661 C CA . ARG A 1 90 ? -6.872 -1.739 14.620 1.00 87.38 90 ARG A CA 1
ATOM 662 C C . ARG A 1 90 ? -7.236 -2.625 13.433 1.00 87.38 90 ARG A C 1
ATOM 664 O O . ARG A 1 90 ? -6.472 -2.739 12.480 1.00 87.38 90 ARG A O 1
ATOM 671 N N . TRP A 1 91 ? -8.417 -3.221 13.516 1.00 90.81 91 TRP A N 1
ATOM 672 C CA . TRP A 1 91 ? -9.065 -3.917 12.413 1.00 90.81 91 TRP A CA 1
ATOM 673 C C . TRP A 1 91 ? -9.913 -2.931 11.595 1.00 90.81 91 TRP A C 1
ATOM 675 O O . TRP A 1 91 ? -10.314 -1.878 12.101 1.00 90.81 91 TRP A O 1
ATOM 685 N N . GLY A 1 92 ? -10.168 -3.248 10.327 1.00 91.50 92 GLY A N 1
ATOM 686 C CA . GLY A 1 92 ? -10.972 -2.413 9.436 1.00 91.50 92 GLY A CA 1
ATOM 687 C C . GLY A 1 92 ? -10.515 -2.436 7.979 1.00 91.50 92 GLY A C 1
ATOM 688 O O . GLY A 1 92 ? -9.608 -3.170 7.590 1.00 91.50 92 GLY A O 1
ATOM 689 N N . ARG A 1 93 ? -11.164 -1.613 7.148 1.00 92.12 93 ARG A N 1
ATOM 690 C CA . ARG A 1 93 ? -10.839 -1.459 5.723 1.00 92.12 93 ARG A CA 1
ATOM 691 C C . ARG A 1 93 ? -9.879 -0.287 5.520 1.00 92.12 93 ARG A C 1
ATOM 693 O O . ARG A 1 93 ? -10.210 0.848 5.847 1.00 92.12 93 ARG A O 1
ATOM 700 N N . TYR A 1 94 ? -8.734 -0.561 4.909 1.00 92.06 94 TYR A N 1
ATOM 701 C CA . TYR A 1 94 ? -7.683 0.412 4.630 1.00 92.06 94 TYR A CA 1
ATOM 702 C C . TYR A 1 94 ? -7.553 0.665 3.132 1.00 92.06 94 TYR A C 1
ATOM 704 O O . TYR A 1 94 ? -7.539 -0.275 2.339 1.00 92.06 94 TYR A O 1
ATOM 712 N N . PHE A 1 95 ? -7.412 1.933 2.743 1.00 92.75 95 PHE A N 1
ATOM 713 C CA . PHE A 1 95 ? -6.984 2.288 1.392 1.00 92.75 95 PHE A CA 1
ATOM 714 C C . PHE A 1 95 ? -5.490 2.068 1.252 1.00 92.75 95 PHE A C 1
ATOM 716 O O . PHE A 1 95 ? -4.702 2.602 2.033 1.00 92.75 95 PHE A O 1
ATOM 723 N N . VAL A 1 96 ? -5.102 1.333 0.218 1.00 93.06 96 VAL A N 1
ATOM 724 C CA . VAL A 1 96 ? -3.702 1.024 -0.023 1.00 93.06 96 VAL A CA 1
ATOM 725 C C . VAL A 1 96 ? -3.170 1.865 -1.171 1.00 93.06 96 VAL A C 1
ATOM 727 O O . VAL A 1 96 ? -3.688 1.833 -2.292 1.00 93.06 96 VAL A O 1
ATOM 730 N N . LYS A 1 97 ? -2.125 2.635 -0.864 1.00 92.69 97 LYS A N 1
ATOM 731 C CA . LYS A 1 97 ? -1.477 3.569 -1.781 1.00 92.69 97 LYS A CA 1
ATOM 732 C C . LYS A 1 97 ? 0.011 3.256 -1.868 1.00 92.69 97 LYS A C 1
ATOM 734 O O . LYS A 1 97 ? 0.652 3.044 -0.843 1.00 92.69 97 LYS A O 1
ATOM 739 N N . ILE A 1 98 ? 0.557 3.276 -3.076 1.00 90.38 98 ILE A N 1
ATOM 740 C CA . ILE A 1 98 ? 1.998 3.192 -3.327 1.00 90.38 98 ILE A CA 1
ATOM 741 C C . ILE A 1 98 ? 2.467 4.565 -3.773 1.00 90.38 98 ILE A C 1
ATOM 743 O O . ILE A 1 98 ? 1.891 5.143 -4.695 1.00 90.38 98 ILE A O 1
ATOM 747 N N . ARG A 1 99 ? 3.531 5.065 -3.146 1.00 89.81 99 ARG A N 1
ATOM 748 C CA . ARG A 1 99 ? 4.289 6.204 -3.667 1.00 89.81 99 ARG A CA 1
ATOM 749 C C . ARG A 1 99 ? 5.509 5.675 -4.395 1.00 89.81 99 ARG A C 1
ATOM 751 O O . ARG A 1 99 ? 6.246 4.882 -3.819 1.00 89.81 99 ARG A O 1
ATOM 758 N N . TYR A 1 100 ? 5.698 6.071 -5.644 1.00 86.31 100 TYR A N 1
ATOM 759 C CA . TYR A 1 100 ? 6.764 5.535 -6.481 1.00 86.31 100 TYR A CA 1
ATOM 760 C C . TYR A 1 100 ? 7.277 6.573 -7.477 1.00 86.31 100 TYR A C 1
ATOM 762 O O . TYR A 1 100 ? 6.616 7.571 -7.777 1.00 86.31 100 TYR A O 1
ATOM 770 N N . THR A 1 101 ? 8.453 6.275 -8.018 1.00 84.94 101 THR A N 1
ATOM 771 C CA . THR A 1 101 ? 9.017 6.929 -9.193 1.00 84.94 101 THR A CA 1
ATOM 772 C C . THR A 1 101 ? 9.375 5.832 -10.192 1.00 84.94 101 THR A C 1
ATOM 774 O O . THR A 1 101 ? 10.065 4.877 -9.850 1.00 84.94 101 THR A O 1
ATOM 777 N N . SER A 1 102 ? 8.862 5.930 -11.413 1.00 80.31 102 SER A N 1
ATOM 778 C CA . SER A 1 102 ? 9.084 5.000 -12.513 1.00 80.31 102 SER A CA 1
ATOM 779 C C . SER A 1 102 ? 9.431 5.763 -13.785 1.00 80.31 102 SER A C 1
ATOM 781 O O . SER A 1 102 ? 8.697 6.656 -14.204 1.00 80.31 102 SER A O 1
ATOM 783 N N . THR A 1 103 ? 10.534 5.377 -14.422 1.00 81.25 103 THR A N 1
ATOM 784 C CA . THR A 1 103 ? 10.925 5.843 -15.760 1.00 81.25 103 THR A CA 1
ATOM 785 C C . THR A 1 103 ? 10.212 5.069 -16.874 1.00 81.25 103 THR A C 1
ATOM 787 O O . THR A 1 103 ? 10.102 5.564 -18.000 1.00 81.25 103 THR A O 1
ATOM 790 N N . THR A 1 104 ? 9.709 3.873 -16.576 1.00 77.31 104 THR A N 1
ATOM 791 C CA . THR A 1 104 ? 9.051 2.972 -17.527 1.00 77.31 104 THR A CA 1
ATOM 792 C C . THR A 1 104 ? 7.594 3.385 -17.742 1.00 77.31 104 THR A C 1
ATOM 794 O O . THR A 1 104 ? 6.923 3.857 -16.829 1.00 77.31 104 THR A O 1
ATOM 797 N N . SER A 1 105 ? 7.083 3.229 -18.968 1.00 78.31 105 SER A N 1
ATOM 798 C CA . SER A 1 105 ? 5.725 3.655 -19.355 1.00 78.31 105 SER A CA 1
ATOM 799 C C . SER A 1 105 ? 4.620 2.992 -18.526 1.00 78.31 105 SER A C 1
ATOM 801 O O . SER A 1 105 ? 3.622 3.639 -18.200 1.00 78.31 105 SER A O 1
ATOM 803 N N . LYS A 1 106 ? 4.797 1.711 -18.184 1.00 83.62 106 LYS A N 1
ATOM 804 C CA . LYS A 1 106 ? 3.830 0.909 -17.435 1.00 83.62 106 LYS A CA 1
ATOM 805 C C . LYS A 1 106 ? 4.541 -0.205 -16.668 1.00 83.62 106 LYS A C 1
ATOM 807 O O . LYS A 1 106 ? 5.114 -1.096 -17.288 1.00 83.62 106 LYS A O 1
ATOM 812 N N . ILE A 1 107 ? 4.453 -0.187 -15.339 1.00 87.19 107 ILE A N 1
ATOM 813 C CA . ILE A 1 107 ? 4.967 -1.256 -14.469 1.00 87.19 107 ILE A CA 1
ATOM 814 C C . ILE A 1 107 ? 3.791 -2.015 -13.857 1.00 87.19 107 ILE A C 1
ATOM 816 O O . ILE A 1 107 ? 2.879 -1.417 -13.288 1.00 87.19 107 ILE A O 1
ATOM 820 N N . GLY A 1 108 ? 3.798 -3.344 -13.980 1.00 89.44 108 GLY A N 1
ATOM 821 C CA . GLY A 1 108 ? 2.865 -4.198 -13.248 1.00 89.44 108 GLY A CA 1
ATOM 822 C C . GLY A 1 108 ? 3.237 -4.230 -11.769 1.00 89.44 108 GLY A C 1
ATOM 823 O O . GLY A 1 108 ? 4.382 -4.538 -11.437 1.00 89.44 108 GLY A O 1
ATOM 824 N N . VAL A 1 109 ? 2.280 -3.908 -10.899 1.00 91.81 109 VAL A N 1
ATOM 825 C CA . VAL A 1 109 ? 2.453 -3.968 -9.446 1.00 91.81 109 VAL A CA 1
ATOM 826 C C . VAL A 1 109 ? 1.429 -4.916 -8.839 1.00 91.81 109 VAL A C 1
ATOM 828 O O . VAL A 1 109 ? 0.233 -4.843 -9.131 1.00 91.81 109 VAL A O 1
ATOM 831 N N . GLN A 1 110 ? 1.895 -5.816 -7.982 1.00 94.06 110 GLN A N 1
ATOM 832 C CA . GLN A 1 110 ? 1.038 -6.715 -7.223 1.00 94.06 110 GLN A CA 1
ATOM 833 C C . GLN A 1 110 ? 1.408 -6.621 -5.751 1.00 94.06 110 GLN A C 1
ATOM 835 O O . GLN A 1 110 ? 2.501 -7.007 -5.354 1.00 94.06 110 GLN A O 1
ATOM 840 N N . LEU A 1 111 ? 0.479 -6.131 -4.943 1.00 94.12 111 LEU A N 1
ATOM 841 C CA . LEU A 1 111 ? 0.623 -6.048 -3.503 1.00 94.12 111 LEU A CA 1
ATOM 842 C C . LEU A 1 111 ? -0.213 -7.139 -2.838 1.00 94.12 111 LEU A C 1
ATOM 844 O O . LEU A 1 111 ? -1.393 -7.298 -3.140 1.00 94.12 111 LEU A O 1
ATOM 848 N N . LYS A 1 112 ? 0.376 -7.859 -1.896 1.00 94.75 112 LYS A N 1
ATOM 849 C CA . LYS A 1 112 ? -0.307 -8.795 -1.012 1.00 94.75 112 LYS A CA 1
ATOM 850 C C . LYS A 1 112 ? -0.211 -8.281 0.420 1.00 94.75 112 LYS A C 1
ATOM 852 O O . LYS A 1 112 ? 0.887 -8.004 0.891 1.00 94.75 112 LYS A O 1
ATOM 857 N N . VAL A 1 113 ? -1.349 -8.160 1.095 1.00 93.50 113 VAL A N 1
ATOM 85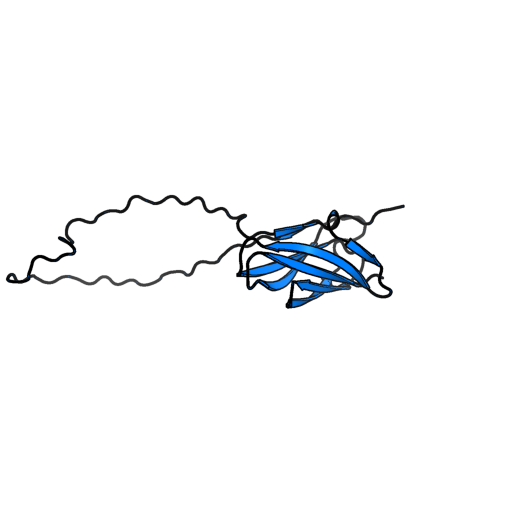8 C CA . VAL A 1 113 ? -1.454 -7.764 2.508 1.00 93.50 113 VAL A CA 1
ATOM 859 C C . VAL A 1 113 ? -2.261 -8.842 3.217 1.00 93.50 113 VAL A C 1
ATOM 861 O O . VAL A 1 113 ? -3.463 -8.971 2.970 1.00 93.50 113 VAL A O 1
ATOM 864 N N . GLY A 1 114 ? -1.600 -9.652 4.046 1.00 89.38 114 GLY A N 1
ATOM 865 C CA . GLY A 1 114 ? -2.218 -10.853 4.613 1.00 89.38 114 GLY A CA 1
ATOM 866 C C . GLY A 1 114 ? -2.746 -11.778 3.508 1.00 89.38 114 GLY A C 1
ATOM 867 O O . GLY A 1 114 ? -1.979 -12.265 2.674 1.00 89.38 114 GLY A O 1
ATOM 868 N N . GLU A 1 115 ? -4.062 -11.986 3.475 1.00 88.62 115 GLU A N 1
ATOM 869 C CA . GLU A 1 115 ? -4.744 -12.800 2.457 1.00 88.62 115 GLU A CA 1
ATOM 870 C C . GLU A 1 115 ? -5.208 -11.996 1.231 1.00 88.62 115 GLU A C 1
ATOM 872 O O . GLU A 1 115 ? -5.472 -12.568 0.172 1.00 88.62 115 GLU A O 1
ATOM 877 N N . THR A 1 116 ? -5.273 -10.664 1.330 1.00 93.44 116 THR A N 1
ATOM 878 C CA . THR A 1 116 ? -5.763 -9.821 0.233 1.00 93.44 116 THR A CA 1
ATOM 879 C C . THR A 1 116 ? -4.664 -9.602 -0.802 1.00 93.44 116 THR A C 1
ATOM 881 O O . THR A 1 116 ? -3.584 -9.108 -0.477 1.00 93.44 116 THR A O 1
ATOM 884 N N . VAL A 1 117 ? -4.953 -9.908 -2.069 1.00 94.88 117 VAL A N 1
ATOM 885 C CA . VAL A 1 117 ? -4.063 -9.637 -3.206 1.00 94.88 117 VAL A CA 1
ATOM 886 C C . VAL A 1 117 ? -4.662 -8.532 -4.071 1.00 94.88 117 VAL A C 1
ATOM 888 O O . VAL A 1 117 ? -5.763 -8.666 -4.597 1.00 94.88 117 VAL A O 1
ATOM 891 N N . LEU A 1 118 ? -3.911 -7.451 -4.247 1.00 94.44 118 LEU A N 1
ATOM 892 C CA . LEU A 1 118 ? -4.268 -6.287 -5.045 1.00 94.44 118 LEU A CA 1
ATOM 893 C C . LEU A 1 118 ? -3.303 -6.174 -6.225 1.00 94.44 118 LEU A C 1
ATOM 895 O O . LEU A 1 118 ? -2.086 -6.208 -6.050 1.00 94.44 118 LEU A O 1
ATOM 899 N N . LYS A 1 119 ? -3.836 -6.027 -7.436 1.00 94.19 119 LYS A N 1
ATOM 900 C CA . LYS A 1 119 ? -3.048 -5.862 -8.663 1.00 94.19 119 LYS A CA 1
ATOM 901 C C . LYS A 1 119 ? -3.386 -4.525 -9.298 1.00 94.19 119 LYS A C 1
ATOM 903 O O . LYS A 1 119 ? -4.555 -4.158 -9.364 1.00 94.19 119 LYS A O 1
ATOM 908 N N . SER A 1 120 ? -2.377 -3.811 -9.775 1.00 92.50 120 SER A N 1
ATOM 909 C CA . SER A 1 120 ? -2.566 -2.577 -10.531 1.00 92.50 120 SER A CA 1
ATOM 910 C C . SER A 1 120 ? -1.406 -2.348 -11.497 1.00 92.50 120 SER A C 1
ATOM 912 O O . SER A 1 120 ? -0.456 -3.131 -11.568 1.00 92.50 120 SER A O 1
ATOM 914 N N . TYR A 1 121 ? -1.501 -1.273 -12.267 1.00 90.56 121 TYR A N 1
ATOM 915 C CA . TYR A 1 121 ? -0.462 -0.828 -13.177 1.00 90.56 121 TYR A CA 1
ATOM 916 C C . TYR A 1 121 ? -0.046 0.585 -12.802 1.00 90.56 121 TYR A C 1
ATOM 918 O O . TYR A 1 121 ? -0.861 1.505 -12.810 1.00 90.56 121 TYR A O 1
ATOM 926 N N . ALA A 1 122 ? 1.233 0.745 -12.490 1.00 87.38 122 ALA A N 1
ATOM 927 C CA . ALA A 1 122 ? 1.846 2.029 -12.224 1.00 87.38 122 ALA A CA 1
ATOM 928 C C . ALA A 1 122 ? 2.207 2.703 -13.560 1.00 87.38 122 ALA A C 1
ATOM 930 O O . ALA A 1 122 ? 3.064 2.177 -14.279 1.00 87.38 122 ALA A O 1
ATOM 931 N N . PRO A 1 123 ? 1.555 3.822 -13.938 1.00 87.06 123 PRO A N 1
ATOM 932 C CA . PRO A 1 123 ? 1.987 4.614 -15.085 1.00 87.06 123 PRO A CA 1
ATOM 933 C C . PRO A 1 123 ? 3.336 5.280 -14.803 1.00 87.06 123 PRO A C 1
ATOM 935 O O . PRO A 1 123 ? 3.712 5.467 -13.643 1.00 87.06 123 PRO A O 1
ATOM 938 N N . ARG A 1 124 ? 4.031 5.697 -15.861 1.00 84.25 124 ARG A N 1
ATOM 939 C CA . ARG A 1 124 ? 5.233 6.533 -15.757 1.00 84.25 124 ARG A CA 1
ATOM 940 C C . ARG A 1 124 ? 4.977 7.758 -14.876 1.00 84.25 124 ARG A C 1
ATOM 942 O O . ARG A 1 124 ? 4.097 8.562 -15.178 1.00 84.25 124 ARG A O 1
ATOM 949 N N . SER A 1 125 ? 5.766 7.908 -13.816 1.00 75.81 125 SER A N 1
ATOM 950 C CA . SER A 1 125 ? 5.929 9.204 -13.147 1.00 75.81 125 SER A CA 1
ATOM 951 C C . SER A 1 125 ? 6.854 10.061 -14.010 1.00 75.81 125 SER A C 1
ATOM 953 O O . SER A 1 125 ? 7.648 9.481 -14.744 1.00 75.81 125 SER A O 1
ATOM 955 N N . GLY A 1 126 ? 6.776 11.392 -13.952 1.00 63.41 126 GLY A N 1
ATOM 956 C CA . GLY A 1 126 ? 7.594 12.323 -14.752 1.00 63.41 126 GLY A CA 1
ATOM 957 C C . GLY A 1 126 ? 9.022 11.845 -15.086 1.00 63.41 126 GLY A C 1
ATOM 958 O O . GLY A 1 126 ? 9.665 11.129 -14.321 1.00 63.41 126 GLY A O 1
ATOM 959 N N . GLY A 1 127 ? 9.494 12.170 -16.299 1.00 55.50 127 GLY A N 1
ATOM 960 C CA . GLY A 1 127 ? 10.769 11.673 -16.837 1.00 55.50 127 GLY A CA 1
ATOM 961 C C . GLY A 1 127 ? 11.983 11.960 -15.942 1.00 55.50 127 GLY A C 1
ATOM 962 O O . GLY A 1 127 ? 11.881 12.685 -14.970 1.00 55.50 127 GLY A O 1
ATOM 963 N N . HIS A 1 128 ? 13.155 11.431 -16.313 1.00 52.84 128 HIS A N 1
ATOM 964 C CA . HIS A 1 128 ? 14.417 11.434 -15.541 1.00 52.84 128 HIS A CA 1
ATOM 965 C C . HIS A 1 128 ? 14.836 12.761 -14.856 1.00 52.84 128 HIS A C 1
ATOM 967 O O . HIS A 1 128 ? 15.686 12.737 -13.975 1.00 52.84 128 HIS A O 1
ATOM 973 N N . LEU A 1 129 ? 14.260 13.896 -15.257 1.00 55.06 129 LEU A N 1
ATOM 974 C CA . LEU A 1 129 ? 14.533 15.239 -14.743 1.00 55.06 129 LEU A CA 1
ATOM 975 C C . LEU A 1 129 ? 13.589 15.685 -13.616 1.00 55.06 129 LEU A C 1
ATOM 977 O O . LEU A 1 129 ? 13.892 16.645 -12.916 1.00 55.06 129 LEU A O 1
ATOM 981 N N . ASP A 1 130 ? 12.458 15.008 -13.442 1.00 58.53 130 ASP A N 1
ATOM 982 C CA . ASP A 1 130 ? 11.401 15.401 -12.523 1.00 58.53 130 ASP A CA 1
ATOM 983 C C . ASP A 1 130 ? 11.215 14.256 -11.525 1.00 58.53 130 ASP A C 1
ATOM 985 O O . ASP A 1 130 ? 10.504 13.285 -11.775 1.00 58.53 130 ASP A O 1
ATOM 989 N N . HIS A 1 131 ? 11.917 14.326 -10.390 1.00 61.44 131 HIS A N 1
ATOM 990 C CA . HIS A 1 131 ? 11.837 13.357 -9.286 1.00 61.44 131 HIS A CA 1
ATOM 991 C C . HIS A 1 131 ? 10.469 13.378 -8.570 1.00 61.44 131 HIS A C 1
ATOM 993 O O . HIS A 1 131 ? 10.373 13.126 -7.367 1.00 61.44 131 HIS A O 1
ATOM 999 N N . GLN A 1 132 ? 9.396 13.700 -9.291 1.00 69.12 132 GLN A N 1
ATOM 1000 C CA . GLN A 1 132 ? 8.045 13.741 -8.771 1.00 69.12 132 GLN A CA 1
ATOM 1001 C C . GLN A 1 132 ? 7.607 12.336 -8.375 1.00 69.12 132 GLN A C 1
ATOM 1003 O O . GLN A 1 132 ? 7.556 11.398 -9.175 1.00 69.12 132 GLN A O 1
ATOM 1008 N N . GLN A 1 133 ? 7.293 12.196 -7.092 1.00 77.06 133 GLN A N 1
ATOM 1009 C CA . GLN A 1 133 ? 6.709 10.984 -6.547 1.00 77.06 133 GLN A CA 1
ATOM 1010 C C . GLN A 1 133 ? 5.234 10.945 -6.928 1.00 77.06 133 GLN A C 1
ATOM 1012 O O . GLN A 1 133 ? 4.454 11.813 -6.532 1.00 77.06 133 GLN A O 1
ATOM 1017 N N . HIS A 1 134 ? 4.838 9.916 -7.668 1.00 84.12 134 HIS A N 1
ATOM 1018 C CA . HIS A 1 134 ? 3.432 9.677 -7.958 1.00 84.12 134 HIS A CA 1
ATOM 1019 C C . HIS A 1 134 ? 2.836 8.759 -6.902 1.00 84.12 134 HIS A C 1
ATOM 1021 O O . HIS A 1 134 ? 3.471 7.810 -6.443 1.00 84.12 134 HIS A O 1
ATOM 1027 N N . THR A 1 135 ? 1.593 9.045 -6.519 1.00 88.25 135 THR A N 1
ATOM 1028 C CA . THR A 1 135 ? 0.825 8.194 -5.610 1.00 88.25 135 THR A CA 1
ATOM 1029 C C . THR A 1 135 ? -0.236 7.445 -6.402 1.00 88.25 135 THR A C 1
ATOM 1031 O O . THR A 1 135 ? -1.153 8.057 -6.945 1.00 88.25 135 THR A O 1
ATOM 1034 N N . LEU A 1 136 ? -0.135 6.119 -6.441 1.00 90.31 136 LEU A N 1
ATOM 1035 C CA . LEU A 1 136 ? -1.141 5.233 -7.021 1.00 90.31 136 LEU A CA 1
ATOM 1036 C C . LEU A 1 136 ? -1.965 4.601 -5.903 1.00 90.31 136 LEU A C 1
ATOM 1038 O O . LEU A 1 136 ? -1.415 3.966 -5.006 1.00 90.31 136 LEU A O 1
ATOM 1042 N N . THR A 1 137 ? -3.288 4.723 -5.984 1.00 92.62 137 THR A N 1
ATOM 1043 C CA . THR A 1 137 ? -4.198 3.940 -5.137 1.00 92.62 137 THR A CA 1
ATOM 1044 C C . THR A 1 137 ? -4.464 2.606 -5.828 1.00 92.62 137 THR A C 1
ATOM 1046 O O . THR A 1 137 ? -4.994 2.593 -6.935 1.00 92.62 137 THR A O 1
ATOM 1049 N N . ILE A 1 138 ? -4.077 1.491 -5.205 1.00 92.75 138 ILE A N 1
ATOM 1050 C CA . ILE A 1 138 ? -4.261 0.147 -5.786 1.00 92.75 138 ILE A CA 1
ATOM 1051 C C . ILE A 1 138 ? -5.681 -0.359 -5.515 1.00 92.75 138 ILE A C 1
ATOM 1053 O O . ILE A 1 138 ? -6.289 -1.001 -6.363 1.00 92.75 138 ILE A O 1
ATOM 1057 N N . GLY A 1 139 ? -6.193 -0.089 -4.311 1.00 93.06 139 GLY A N 1
ATOM 1058 C CA . GLY A 1 139 ? -7.475 -0.603 -3.847 1.00 93.06 139 GLY A CA 1
ATOM 1059 C C . GLY A 1 139 ? -7.596 -0.562 -2.328 1.00 93.06 139 GLY A C 1
ATOM 1060 O O . GLY A 1 139 ? -7.008 0.297 -1.666 1.00 93.06 139 GLY A O 1
ATOM 1061 N N . TYR A 1 140 ? -8.361 -1.504 -1.786 1.00 94.00 140 TYR A N 1
ATOM 1062 C CA . TYR A 1 140 ? -8.640 -1.626 -0.359 1.00 94.00 140 TYR A CA 1
ATOM 1063 C C . TYR A 1 140 ? -8.240 -3.003 0.171 1.00 94.00 140 TYR A C 1
ATOM 1065 O O . TYR A 1 140 ? -8.528 -4.018 -0.458 1.00 94.00 140 TYR A O 1
ATOM 1073 N N . ALA A 1 141 ? -7.624 -3.034 1.349 1.00 93.31 141 ALA A N 1
ATOM 1074 C CA . ALA A 1 141 ? -7.352 -4.255 2.101 1.00 93.31 141 ALA A CA 1
ATOM 1075 C C . ALA A 1 141 ? -8.161 -4.233 3.400 1.00 93.31 141 ALA A C 1
ATOM 1077 O O . ALA A 1 141 ? -8.251 -3.194 4.057 1.00 93.31 141 ALA A O 1
ATOM 1078 N N . TYR A 1 142 ? -8.783 -5.355 3.748 1.00 92.75 142 TYR A N 1
ATOM 1079 C CA . TYR A 1 142 ? -9.463 -5.509 5.029 1.00 92.75 142 TYR A CA 1
ATOM 1080 C C . TYR A 1 142 ? -8.546 -6.256 5.994 1.00 92.75 142 TYR A C 1
ATOM 1082 O O . TYR A 1 142 ? -8.025 -7.312 5.645 1.00 92.75 142 TYR A O 1
ATOM 1090 N N . LEU A 1 143 ? -8.342 -5.686 7.178 1.00 92.75 143 LEU A N 1
ATOM 1091 C CA . LEU A 1 143 ? -7.627 -6.314 8.282 1.00 92.75 143 LEU A CA 1
ATOM 1092 C C . LEU A 1 143 ? -8.667 -6.776 9.298 1.00 92.75 143 LEU A C 1
ATOM 1094 O O . LEU A 1 143 ? -9.449 -5.963 9.794 1.00 92.75 143 LEU A O 1
ATOM 1098 N N . ASP A 1 144 ? -8.694 -8.070 9.583 1.00 92.62 144 ASP A N 1
ATOM 1099 C CA . ASP A 1 144 ? -9.684 -8.725 10.439 1.00 92.62 144 ASP A CA 1
ATOM 1100 C C . ASP A 1 144 ? -9.414 -8.497 11.931 1.00 92.62 144 ASP A C 1
ATOM 1102 O O . ASP A 1 144 ? -10.348 -8.378 12.724 1.00 92.62 144 ASP A O 1
ATOM 1106 N N . ARG A 1 145 ? -8.141 -8.368 12.309 1.00 92.88 145 ARG A N 1
ATOM 1107 C CA . ARG A 1 145 ? -7.699 -8.168 13.697 1.00 92.88 145 ARG A CA 1
ATOM 1108 C C . ARG A 1 145 ? -6.569 -7.139 13.826 1.00 92.88 145 ARG A C 1
ATOM 1110 O O . ARG A 1 145 ? -5.836 -6.902 12.869 1.00 92.88 145 ARG A O 1
ATOM 1117 N N . PRO A 1 146 ? -6.379 -6.504 14.991 1.00 92.69 146 PRO A N 1
ATOM 1118 C CA . PRO A 1 146 ? -5.131 -5.798 15.260 1.00 92.69 146 PRO A CA 1
ATOM 1119 C C . PRO A 1 146 ? -3.975 -6.808 15.373 1.00 92.69 146 PRO A C 1
ATOM 1121 O O . PRO A 1 146 ? -4.161 -7.906 15.899 1.00 92.69 146 PRO A O 1
ATOM 1124 N N . GLY A 1 147 ? -2.788 -6.452 14.885 1.00 93.06 147 GLY A N 1
ATOM 1125 C CA . GLY A 1 147 ? -1.608 -7.315 14.936 1.00 93.06 147 GLY A CA 1
ATOM 1126 C C . GLY A 1 147 ? -0.653 -7.125 13.763 1.00 93.06 147 GLY A C 1
ATOM 1127 O O . GLY A 1 147 ? -0.724 -6.139 13.029 1.00 93.06 147 GLY A O 1
ATOM 1128 N N . GLU A 1 148 ? 0.258 -8.079 13.606 1.00 94.06 148 GLU A N 1
ATOM 1129 C CA . GLU A 1 148 ? 1.244 -8.085 12.529 1.00 94.06 148 GLU A CA 1
ATOM 1130 C C . GLU A 1 148 ? 0.718 -8.796 11.282 1.00 94.06 148 GLU A C 1
ATOM 1132 O O . GLU A 1 148 ? 0.178 -9.901 11.356 1.00 94.06 148 GLU A O 1
ATOM 1137 N N . TYR A 1 149 ? 0.912 -8.165 10.127 1.00 94.62 149 TYR A N 1
ATOM 1138 C CA . TYR A 1 149 ? 0.538 -8.686 8.821 1.00 94.62 149 TYR A CA 1
ATOM 1139 C C . TYR A 1 149 ? 1.743 -8.689 7.886 1.00 94.62 149 TYR A C 1
ATOM 1141 O O . TYR A 1 149 ? 2.417 -7.662 7.754 1.00 94.62 149 TYR A O 1
ATOM 1149 N N . PRO A 1 150 ? 1.996 -9.796 7.172 1.00 94.12 150 PRO A N 1
ATOM 1150 C CA . PRO A 1 150 ? 2.990 -9.798 6.115 1.00 94.12 150 PRO A CA 1
ATOM 1151 C C . PRO A 1 150 ? 2.490 -8.952 4.940 1.00 94.12 150 PRO A C 1
ATOM 1153 O O . PRO A 1 150 ? 1.349 -9.103 4.481 1.00 94.12 150 PRO A O 1
ATOM 1156 N N . VAL A 1 151 ? 3.361 -8.077 4.443 1.00 94.44 151 VAL A N 1
ATOM 1157 C CA . VAL A 1 151 ? 3.124 -7.265 3.249 1.00 94.44 151 VAL A CA 1
ATOM 1158 C C . VAL A 1 151 ? 4.190 -7.589 2.218 1.00 94.44 151 VAL A C 1
ATOM 1160 O O . VAL A 1 151 ? 5.379 -7.465 2.489 1.00 94.44 151 VAL A O 1
ATOM 1163 N N . MET A 1 152 ? 3.759 -7.978 1.023 1.00 93.81 152 MET A N 1
ATOM 1164 C CA . MET A 1 152 ? 4.643 -8.301 -0.092 1.00 93.81 152 MET A CA 1
ATOM 1165 C C . MET A 1 152 ? 4.263 -7.463 -1.306 1.00 93.81 152 MET A C 1
ATOM 1167 O O . MET A 1 152 ? 3.099 -7.456 -1.703 1.00 93.81 152 MET A O 1
ATOM 1171 N N . LEU A 1 153 ? 5.229 -6.783 -1.917 1.00 92.50 153 LEU A N 1
ATOM 1172 C CA . LEU A 1 153 ? 5.054 -6.063 -3.175 1.00 92.50 153 LEU A CA 1
ATOM 1173 C C . LEU A 1 153 ? 5.924 -6.702 -4.252 1.00 92.50 153 LEU A C 1
ATOM 1175 O O . LEU A 1 153 ? 7.139 -6.783 -4.112 1.00 92.50 153 LEU A O 1
ATOM 1179 N N . LEU A 1 154 ? 5.286 -7.101 -5.343 1.00 91.38 154 LEU A N 1
ATOM 1180 C CA . LEU A 1 154 ? 5.934 -7.533 -6.569 1.00 91.38 154 LEU A CA 1
ATOM 1181 C C . LEU A 1 154 ? 5.886 -6.372 -7.557 1.00 91.38 154 LEU A C 1
ATOM 1183 O O . LEU A 1 154 ? 4.802 -5.854 -7.857 1.00 91.38 154 LEU A O 1
ATOM 1187 N N . THR A 1 155 ? 7.039 -5.978 -8.078 1.00 88.81 155 THR A N 1
ATOM 1188 C CA . THR A 1 155 ? 7.151 -4.968 -9.133 1.00 88.81 155 THR A CA 1
ATOM 1189 C C . THR A 1 155 ? 7.829 -5.577 -10.347 1.00 88.81 155 THR A C 1
ATOM 1191 O O . THR A 1 155 ? 8.834 -6.268 -10.203 1.00 88.81 155 THR A O 1
ATOM 1194 N N . GLY A 1 156 ? 7.296 -5.336 -11.546 1.00 81.38 156 GLY A N 1
ATOM 1195 C CA . GLY A 1 156 ? 7.987 -5.719 -12.779 1.00 81.38 156 GLY A CA 1
ATOM 1196 C C . GLY A 1 156 ? 9.323 -4.987 -12.882 1.00 81.38 156 GLY A C 1
ATOM 1197 O O . GLY A 1 156 ? 9.325 -3.758 -12.916 1.00 81.38 156 GLY A O 1
ATOM 1198 N N . ASP A 1 157 ? 10.422 -5.736 -12.902 1.00 64.94 157 ASP A N 1
ATOM 1199 C CA . ASP A 1 157 ? 11.779 -5.198 -13.003 1.00 64.94 157 ASP A CA 1
ATOM 1200 C C . ASP A 1 157 ? 12.298 -5.449 -14.424 1.00 64.94 157 ASP A C 1
ATOM 1202 O O . ASP A 1 157 ? 12.607 -6.589 -14.778 1.00 64.94 157 ASP A O 1
ATOM 1206 N N . LYS A 1 158 ? 12.246 -4.408 -15.268 1.00 52.41 158 LYS A N 1
ATOM 1207 C CA . LYS A 1 158 ? 12.889 -4.298 -16.590 1.00 52.41 158 LYS A CA 1
ATOM 1208 C C . LYS A 1 158 ? 13.060 -2.833 -16.985 1.00 52.41 158 LYS A C 1
ATOM 1210 O O . LYS A 1 158 ? 12.090 -2.054 -16.812 1.00 52.41 158 LYS A O 1
#

pLDDT: mean 73.5, std 19.76, range [33.38, 94.88]

Foldseek 3Di:
DDDPDKWKFKFFDDDDDDDDDDDDDDDDDDDDDDDDDQDPVDDPVDPPPDDPDDDDDPRCVFIWIDMQVQWDWDDDPFWIKTKDKTQFQFWFKGWGKTWDADQDQWKWKWKDKANDIFTDIDGHDDHPVDPDTDIDTRGMDTGPGGGIIMMMMIIGDD

Sequence (158 aa):
MKIPALAAAAVLLLPAAPGSVFSQENEAPAAPTTGAPPDPFGNLETPVSAKPYEFEVDRDRGSLSLAAKDGQYAEGSHFANWNWTLNAKRWGRYFVKIRYTSTTSKIGVQLKVGETVLKSYAPRSGGHLDHQQHTLTIGYAYLDRPGEYPVMLLTGDK

Secondary structure (DSSP, 8-state):
--PPP--EE-----PPPPP----------------PPPPTT--TTS---PPP------SSTT---EEGGGSEEE--SSEEEEEEEEEESS-EEEEEEEEE---SSEEEEEEEETTEEEEEEEEPPS-TT--PPEEEEEEEEEE-SSEEEEEEEEEE--